Protein AF-A0A448XH98-F1 (afdb_monomer)

Foldseek 3Di:
DDDDDDDDDPPDDDDDDDDDDDDDDDDDDPDDDPPDDPPDPDPPDDPDDPPDDDDCPDPVNVVCVVVVDDQQFADDDVSPHDNDDDDDD

Solvent-accessible surface area (backbone atoms only — not comparable to full-atom values): 6708 Å² total; per-residue (Å²): 135,83,84,87,76,84,79,78,85,78,78,74,79,88,87,80,81,85,86,81,80,87,87,83,81,95,75,85,69,92,76,69,64,95,81,76,75,80,82,69,78,77,73,77,77,77,77,84,66,91,84,59,84,81,59,78,85,37,68,67,53,50,51,41,43,75,73,70,48,56,93,89,53,21,49,69,97,83,39,75,37,81,61,67,86,82,84,85,130

Sequence (89 aa):
MVYLLTHV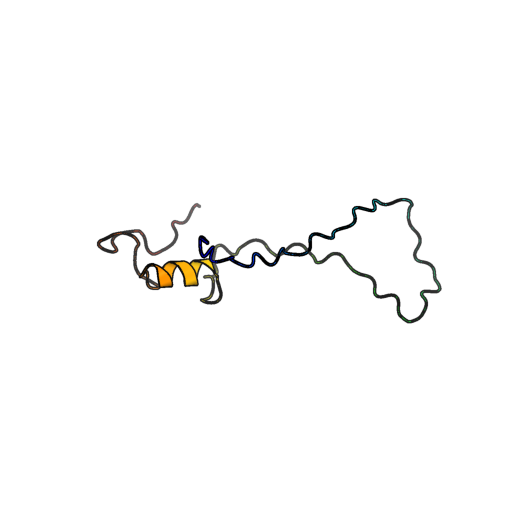NLRSADDNVDDGFNDTGLGLPRDLPPGIHLVLPKPPPPPASLTTPLGEENKGAQLLAKMGWRAGEGLGKDKSGIAEPVSVF

Secondary structure (DSSP, 8-state):
-----------------------------S---TT----PPPPPPPPPPSSSPPPTTSHHHHHHHHTT--TTPPSSTTS-S--SPPP--

Radius of gyration: 25.38 Å; Cα contacts (8 Å, |Δi|>4): 22; chains: 1; bounding box: 54×72×35 Å

Structure (mmCIF, N/CA/C/O backbone):
data_AF-A0A448XH98-F1
#
_entry.id   AF-A0A448XH98-F1
#
loop_
_atom_site.group_PDB
_atom_site.id
_atom_site.type_symbol
_atom_site.label_atom_id
_atom_site.label_alt_id
_atom_site.label_comp_id
_atom_site.label_asym_id
_atom_site.label_entity_id
_atom_site.label_seq_id
_atom_site.pdbx_PDB_ins_code
_atom_site.Cartn_x
_atom_site.Cartn_y
_atom_site.Cartn_z
_atom_site.occupancy
_atom_site.B_iso_or_equiv
_atom_site.auth_seq_id
_atom_site.auth_comp_id
_atom_site.auth_asym_id
_atom_site.auth_atom_id
_atom_site.pdbx_PDB_model_num
ATOM 1 N N . MET A 1 1 ? 28.841 -45.429 -4.481 1.00 40.88 1 MET A N 1
ATOM 2 C CA . MET A 1 1 ? 29.104 -44.729 -5.753 1.00 40.88 1 MET A CA 1
ATOM 3 C C . MET A 1 1 ? 28.091 -43.593 -5.887 1.00 40.88 1 MET A C 1
ATOM 5 O O . MET A 1 1 ? 26.911 -43.876 -5.982 1.00 40.88 1 MET A O 1
ATOM 9 N N . VAL A 1 2 ? 28.599 -42.357 -5.826 1.00 51.28 2 VAL A N 1
ATOM 10 C CA . VAL A 1 2 ? 28.084 -41.073 -6.355 1.00 51.28 2 VAL A CA 1
ATOM 11 C C . VAL A 1 2 ? 26.677 -40.581 -5.949 1.00 51.28 2 VAL A C 1
ATOM 13 O O . VAL A 1 2 ? 25.663 -41.006 -6.487 1.00 51.28 2 VAL A O 1
ATOM 16 N N . TYR A 1 3 ? 26.648 -39.587 -5.052 1.00 47.28 3 TYR A N 1
ATOM 17 C CA . TYR A 1 3 ? 25.520 -38.676 -4.824 1.00 47.28 3 TYR A CA 1
ATOM 18 C C . TYR A 1 3 ? 25.381 -37.725 -6.027 1.00 47.28 3 TYR A C 1
ATOM 20 O O . TYR A 1 3 ? 26.353 -37.056 -6.380 1.00 47.28 3 TYR A O 1
ATOM 28 N N . LEU A 1 4 ? 24.198 -37.625 -6.646 1.00 56.25 4 LEU A N 1
ATOM 29 C CA . LEU A 1 4 ? 23.927 -36.593 -7.655 1.00 56.25 4 LEU A CA 1
ATOM 30 C C . LEU A 1 4 ? 23.472 -35.305 -6.949 1.00 56.25 4 LEU A C 1
ATOM 32 O O . LEU A 1 4 ? 22.309 -35.145 -6.591 1.00 56.25 4 LEU A O 1
ATOM 36 N N . LEU A 1 5 ? 24.427 -34.406 -6.715 1.00 51.44 5 LEU A N 1
ATOM 37 C CA . LEU A 1 5 ? 24.209 -33.067 -6.176 1.00 51.44 5 LEU A CA 1
ATOM 38 C C . LEU A 1 5 ? 23.736 -32.141 -7.312 1.00 51.44 5 LEU A C 1
ATOM 40 O O . LEU A 1 5 ? 24.517 -31.794 -8.202 1.00 51.44 5 LEU A O 1
ATOM 44 N N . THR A 1 6 ? 22.467 -31.728 -7.299 1.00 58.47 6 THR A N 1
ATOM 45 C CA . THR A 1 6 ? 21.979 -30.633 -8.151 1.00 58.47 6 THR A CA 1
ATOM 46 C C . THR A 1 6 ? 22.642 -29.335 -7.699 1.00 58.47 6 THR A C 1
ATOM 48 O O . THR A 1 6 ? 22.293 -28.787 -6.654 1.00 58.47 6 THR A O 1
ATOM 51 N N . HIS A 1 7 ? 23.621 -28.850 -8.459 1.00 59.72 7 HIS A N 1
ATOM 52 C CA . HIS A 1 7 ? 24.247 -27.560 -8.195 1.00 59.72 7 HIS A CA 1
ATOM 53 C C . HIS A 1 7 ? 23.313 -26.444 -8.674 1.00 59.72 7 HIS A C 1
ATOM 55 O O . HIS A 1 7 ? 23.068 -26.294 -9.871 1.00 59.72 7 HIS A O 1
ATOM 61 N N . VAL A 1 8 ? 22.789 -25.661 -7.732 1.00 58.38 8 VAL A N 1
ATOM 62 C CA . VAL A 1 8 ? 22.169 -24.363 -8.014 1.00 58.38 8 VAL A CA 1
ATOM 63 C C . VAL A 1 8 ? 23.301 -23.379 -8.301 1.00 58.38 8 VAL A C 1
ATOM 65 O O . VAL A 1 8 ? 24.147 -23.129 -7.446 1.00 58.38 8 VAL A O 1
ATOM 68 N N . ASN A 1 9 ? 23.338 -22.846 -9.519 1.00 52.62 9 ASN A N 1
ATOM 69 C CA . ASN A 1 9 ? 24.292 -21.821 -9.928 1.00 52.62 9 ASN A CA 1
ATOM 70 C C . ASN A 1 9 ? 23.847 -20.462 -9.357 1.00 52.62 9 ASN A C 1
ATOM 72 O O . ASN A 1 9 ? 23.013 -19.774 -9.947 1.00 52.62 9 ASN A O 1
ATOM 76 N N . LEU A 1 10 ? 24.361 -20.101 -8.178 1.00 48.69 10 LEU A N 1
ATOM 77 C CA . LEU A 1 10 ? 24.277 -18.745 -7.636 1.00 48.69 10 LEU A CA 1
ATOM 78 C C . LEU A 1 10 ? 25.255 -17.861 -8.413 1.00 48.69 10 LEU A C 1
ATOM 80 O O . LEU A 1 10 ? 26.445 -17.801 -8.115 1.00 48.69 10 LEU A O 1
ATOM 84 N N . ARG A 1 11 ? 24.745 -17.188 -9.443 1.00 47.31 11 ARG A N 1
ATOM 85 C CA . ARG A 1 11 ? 25.476 -16.136 -10.146 1.00 47.31 11 ARG A CA 1
ATOM 86 C C . ARG A 1 11 ? 25.533 -14.926 -9.207 1.00 47.31 11 ARG 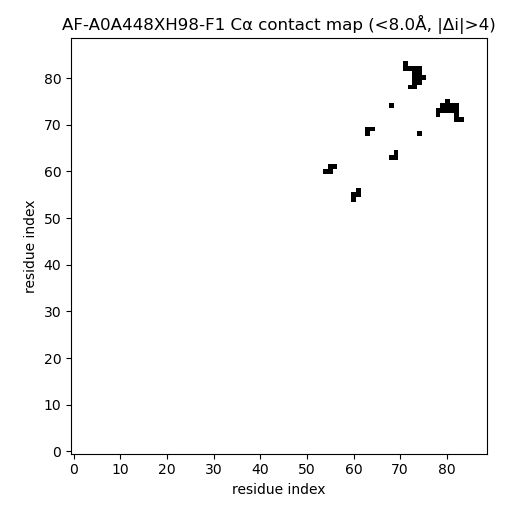A C 1
ATOM 88 O O . ARG A 1 11 ? 24.525 -14.248 -9.023 1.00 47.31 11 ARG A O 1
ATOM 95 N N . SER A 1 12 ? 26.680 -14.752 -8.549 1.00 47.78 12 SER A N 1
ATOM 96 C CA . SER A 1 12 ? 26.970 -13.627 -7.657 1.00 47.78 12 SER A CA 1
ATOM 97 C C . SER A 1 12 ? 26.761 -12.320 -8.415 1.00 47.78 12 SER A C 1
ATOM 99 O O . SER A 1 12 ? 27.242 -12.175 -9.537 1.00 47.78 12 SER A O 1
ATOM 101 N N . ALA A 1 13 ? 26.002 -11.400 -7.824 1.00 53.72 13 ALA A N 1
ATOM 102 C CA . ALA A 1 13 ? 26.014 -10.012 -8.247 1.00 53.72 13 ALA A CA 1
ATOM 103 C C . ALA A 1 13 ? 27.422 -9.468 -7.976 1.00 53.72 13 ALA A C 1
ATOM 105 O O . ALA A 1 13 ? 27.971 -9.700 -6.900 1.00 53.72 13 ALA A O 1
ATOM 106 N N . ASP A 1 14 ? 28.023 -8.835 -8.977 1.00 52.12 14 ASP A N 1
ATOM 107 C CA . ASP A 1 14 ? 29.325 -8.195 -8.852 1.00 52.12 14 ASP A CA 1
ATOM 108 C C . ASP A 1 14 ? 29.211 -6.998 -7.895 1.00 52.12 14 ASP A C 1
ATOM 110 O O . ASP A 1 14 ? 28.647 -5.959 -8.242 1.00 52.12 14 ASP A O 1
ATOM 114 N N . ASP A 1 15 ? 29.750 -7.155 -6.687 1.00 55.38 15 ASP A N 1
ATOM 115 C CA . ASP A 1 15 ? 30.049 -6.064 -5.764 1.00 55.38 15 ASP A CA 1
ATOM 116 C C . ASP A 1 15 ? 31.323 -5.362 -6.252 1.00 55.38 15 ASP A C 1
ATOM 118 O O . ASP A 1 15 ? 32.428 -5.875 -6.093 1.00 55.38 15 ASP A O 1
ATOM 122 N N . ASN A 1 16 ? 31.187 -4.190 -6.869 1.00 54.34 16 ASN A N 1
ATOM 123 C CA . ASN A 1 16 ? 32.305 -3.266 -7.063 1.00 54.34 16 ASN A CA 1
ATOM 124 C C . ASN A 1 16 ? 31.803 -1.827 -6.925 1.00 54.34 16 ASN A C 1
ATOM 126 O O . ASN A 1 16 ? 31.314 -1.234 -7.887 1.00 54.34 16 ASN A O 1
ATOM 130 N N . VAL A 1 17 ? 31.937 -1.261 -5.727 1.00 55.03 17 VAL A N 1
ATOM 131 C CA . VAL A 1 17 ? 31.908 0.192 -5.527 1.00 55.03 17 VAL A CA 1
ATOM 132 C C . VAL A 1 17 ? 33.147 0.552 -4.718 1.00 55.03 17 VAL A C 1
ATOM 134 O O . VAL A 1 17 ? 33.179 0.359 -3.510 1.00 55.03 17 VAL A O 1
ATOM 137 N N . ASP A 1 18 ? 34.163 1.009 -5.446 1.00 57.28 18 ASP A N 1
ATOM 138 C CA . ASP A 1 18 ? 35.407 1.593 -4.946 1.00 57.28 18 ASP A CA 1
ATOM 139 C C . ASP A 1 18 ? 35.114 2.911 -4.206 1.00 57.28 18 ASP A C 1
ATOM 141 O O . ASP A 1 18 ? 34.483 3.832 -4.736 1.00 57.28 18 ASP A O 1
ATOM 145 N N . ASP A 1 19 ? 35.540 2.965 -2.952 1.00 58.81 19 ASP A N 1
ATOM 146 C CA . ASP A 1 19 ? 35.343 4.015 -1.962 1.00 58.81 19 ASP A CA 1
ATOM 147 C C . ASP A 1 19 ? 36.537 4.989 -1.929 1.00 58.81 19 ASP A C 1
ATOM 149 O O . ASP A 1 19 ? 37.295 5.074 -0.967 1.00 58.81 19 ASP A O 1
ATOM 153 N N . GLY A 1 20 ? 36.694 5.778 -2.995 1.00 43.75 20 GLY A N 1
ATOM 154 C CA . GLY A 1 20 ? 37.694 6.851 -3.088 1.00 43.75 20 GLY A CA 1
ATOM 155 C C . GLY A 1 20 ? 37.152 8.228 -2.681 1.00 43.75 20 GLY A C 1
ATOM 156 O O . GLY A 1 20 ? 36.572 8.942 -3.497 1.00 43.75 20 GLY A O 1
ATOM 157 N N . PHE A 1 21 ? 37.345 8.612 -1.417 1.00 47.56 21 PHE A N 1
ATOM 158 C CA . PHE A 1 21 ? 36.961 9.905 -0.825 1.00 47.56 21 PHE A CA 1
ATOM 159 C C . PHE A 1 21 ? 37.825 11.103 -1.321 1.00 47.56 21 PHE A C 1
ATOM 161 O O . PHE A 1 21 ? 38.970 10.948 -1.727 1.00 47.56 21 PHE A O 1
ATOM 168 N N . ASN A 1 22 ? 37.217 12.295 -1.281 1.00 58.62 22 ASN A N 1
ATOM 169 C CA . ASN A 1 22 ? 37.579 13.628 -1.808 1.00 58.62 22 ASN A CA 1
ATOM 170 C C . ASN A 1 22 ? 38.888 14.296 -1.305 1.00 58.62 22 ASN A C 1
ATOM 172 O O . ASN A 1 22 ? 39.334 14.004 -0.204 1.00 58.62 22 ASN A O 1
ATOM 176 N N . ASP A 1 23 ? 39.406 15.298 -2.049 1.00 40.16 23 ASP A N 1
ATOM 177 C CA . ASP A 1 23 ? 40.064 16.483 -1.453 1.00 40.16 23 ASP A CA 1
ATO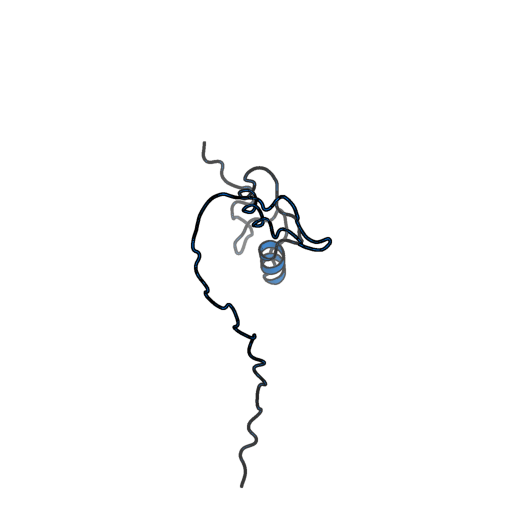M 178 C C . ASP A 1 23 ? 40.105 17.723 -2.399 1.00 40.16 23 ASP A C 1
ATOM 180 O O . ASP A 1 23 ? 40.357 17.616 -3.599 1.00 40.16 23 ASP A O 1
ATOM 184 N N . THR A 1 24 ? 39.913 18.914 -1.818 1.00 40.75 24 THR A N 1
ATOM 185 C CA . THR A 1 24 ? 40.196 20.292 -2.312 1.00 40.75 24 THR A CA 1
ATOM 186 C C . THR A 1 24 ? 39.283 21.026 -3.338 1.00 40.75 24 THR A C 1
ATOM 188 O O . THR A 1 24 ? 39.507 21.058 -4.540 1.00 40.75 24 THR A O 1
ATOM 191 N N . GLY A 1 25 ? 38.289 21.759 -2.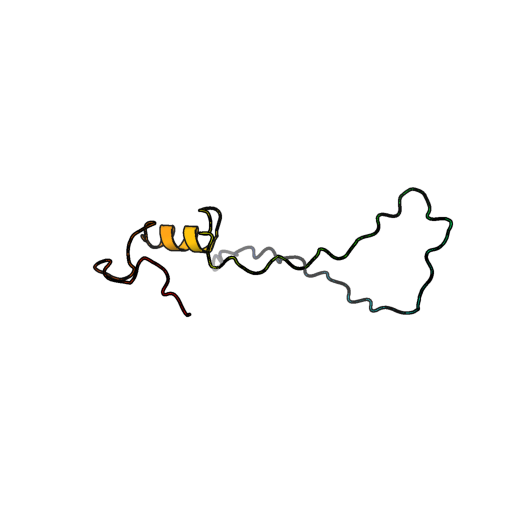810 1.00 46.66 25 GLY A N 1
ATOM 192 C CA . GLY A 1 25 ? 38.117 23.223 -2.978 1.00 46.66 25 GLY A CA 1
ATOM 193 C C . GLY A 1 25 ? 38.039 23.901 -4.367 1.00 46.66 25 GLY A C 1
ATOM 194 O O . GLY A 1 25 ? 39.051 24.170 -4.994 1.00 46.66 25 GLY A O 1
ATOM 195 N N . LEU A 1 26 ? 36.832 24.365 -4.730 1.00 58.19 26 LEU A N 1
ATOM 196 C CA . LEU A 1 26 ? 36.517 25.599 -5.487 1.00 58.19 26 LEU A CA 1
ATOM 197 C C . LEU A 1 26 ? 37.455 26.018 -6.648 1.00 58.19 26 LEU A C 1
ATOM 199 O O . LEU A 1 26 ? 38.256 26.942 -6.522 1.00 58.19 26 LEU A O 1
ATOM 203 N N . GLY A 1 27 ? 37.212 25.474 -7.842 1.00 44.72 27 GLY A N 1
ATOM 204 C CA . GLY A 1 27 ? 37.657 26.079 -9.098 1.00 44.72 27 GLY A CA 1
ATOM 205 C C . GLY A 1 27 ? 37.186 25.279 -10.307 1.00 44.72 27 GLY A C 1
ATOM 206 O O . GLY A 1 27 ? 37.673 24.181 -10.536 1.00 44.72 27 GLY A O 1
ATOM 207 N N . LEU A 1 28 ? 36.246 25.814 -11.094 1.00 58.16 28 LEU A N 1
ATOM 208 C CA . LEU A 1 28 ? 35.985 25.273 -12.432 1.00 58.16 28 LEU A CA 1
ATOM 209 C C . LEU A 1 28 ? 37.179 25.656 -13.333 1.00 58.16 28 LEU A C 1
ATOM 211 O O . LEU A 1 28 ? 37.404 26.857 -13.525 1.00 58.16 28 LEU A O 1
ATOM 215 N N . PRO A 1 29 ? 37.960 24.706 -13.881 1.00 56.47 29 PRO A N 1
ATOM 216 C CA . PRO A 1 29 ? 38.973 25.027 -14.880 1.00 56.47 29 PRO A CA 1
ATOM 217 C C . PRO A 1 29 ? 38.282 25.571 -16.137 1.00 56.47 29 PRO A C 1
ATOM 219 O O . PRO A 1 29 ? 37.322 24.987 -16.635 1.00 56.47 29 PRO A O 1
ATOM 222 N N . ARG A 1 30 ? 38.748 26.729 -16.624 1.00 59.16 30 ARG A N 1
ATOM 223 C CA . ARG A 1 30 ? 38.148 27.459 -17.759 1.00 59.16 30 ARG A CA 1
ATOM 224 C C . ARG A 1 30 ? 38.272 26.721 -19.095 1.00 59.16 30 ARG A C 1
ATOM 226 O O . ARG A 1 30 ? 37.529 27.041 -20.012 1.00 59.16 30 ARG A O 1
ATOM 233 N N . ASP A 1 31 ? 39.136 25.713 -19.155 1.00 61.03 31 ASP A N 1
ATOM 234 C CA . ASP A 1 31 ? 39.294 24.823 -20.297 1.00 61.03 31 ASP A CA 1
ATOM 235 C C . ASP A 1 31 ? 38.854 23.413 -19.905 1.00 61.03 31 ASP A C 1
ATOM 237 O O . ASP A 1 31 ? 39.655 22.566 -19.505 1.00 61.03 31 ASP A O 1
ATOM 241 N N . LEU A 1 32 ? 37.545 23.170 -19.994 1.00 57.53 32 LEU A N 1
ATOM 242 C CA . LEU A 1 32 ? 37.013 21.817 -19.945 1.00 57.53 32 LEU A CA 1
ATOM 243 C C . LEU A 1 32 ? 37.264 21.173 -21.316 1.00 57.53 32 LEU A C 1
ATOM 245 O O . LEU A 1 32 ? 36.743 21.684 -22.313 1.00 57.53 32 LEU A O 1
ATOM 249 N N . PRO A 1 33 ? 38.043 20.082 -21.415 1.00 64.12 33 PRO A N 1
ATOM 250 C CA . PRO A 1 33 ? 38.228 19.420 -22.694 1.00 64.12 33 PRO A CA 1
ATOM 251 C C . PRO A 1 33 ? 36.864 18.945 -23.220 1.00 64.12 33 PRO A C 1
ATOM 253 O O . PRO A 1 33 ? 36.012 18.520 -22.426 1.00 64.12 33 PRO A O 1
ATOM 256 N N . PRO A 1 34 ? 36.623 19.021 -24.542 1.00 64.50 34 PRO A N 1
ATOM 257 C CA . PRO A 1 34 ? 35.372 18.555 -25.121 1.00 64.50 34 PRO A CA 1
ATOM 258 C C . PRO A 1 34 ? 35.194 17.071 -24.782 1.00 64.50 34 PRO A C 1
ATOM 260 O O . PRO A 1 34 ? 35.972 16.232 -25.228 1.00 64.50 34 PRO A O 1
ATOM 263 N N . GLY A 1 35 ? 34.193 16.759 -23.954 1.00 64.00 35 GLY A N 1
ATOM 264 C CA . GLY A 1 35 ? 33.886 15.388 -23.537 1.00 64.00 35 GLY A CA 1
ATOM 265 C C . GLY A 1 35 ? 33.844 15.117 -22.030 1.00 64.00 35 GLY A C 1
ATOM 266 O O . GLY A 1 35 ? 33.524 13.990 -21.660 1.00 64.00 35 GLY A O 1
ATOM 267 N N . ILE A 1 36 ? 34.101 16.090 -21.142 1.00 58.78 36 ILE A N 1
ATOM 268 C CA . ILE A 1 36 ? 33.843 15.868 -19.706 1.00 58.78 36 ILE A CA 1
ATOM 269 C C . ILE A 1 36 ? 32.342 15.950 -19.425 1.00 58.78 36 ILE A C 1
ATOM 271 O O . ILE A 1 36 ? 31.733 17.019 -19.418 1.00 58.78 36 ILE A O 1
ATOM 275 N N . HIS A 1 37 ? 31.754 14.789 -19.162 1.00 62.19 37 HIS A N 1
ATOM 276 C CA . HIS A 1 37 ? 30.391 14.657 -18.680 1.00 62.19 37 HIS A CA 1
ATOM 277 C C . HIS A 1 37 ? 30.376 14.928 -17.168 1.00 62.19 37 HIS A C 1
ATOM 279 O O . HIS A 1 37 ? 30.772 14.066 -16.384 1.00 62.19 37 HIS A O 1
ATOM 285 N N . LEU A 1 38 ? 29.947 16.124 -16.739 1.00 67.88 38 LEU A N 1
ATOM 286 C CA . LEU A 1 38 ? 29.684 16.385 -15.319 1.00 67.88 38 LEU A CA 1
ATOM 287 C C . LEU A 1 38 ? 28.618 15.392 -14.837 1.00 67.88 38 LEU A C 1
ATOM 289 O O . LEU A 1 38 ? 27.443 15.514 -15.183 1.00 67.88 38 LEU A O 1
ATOM 293 N N . VAL A 1 39 ? 29.015 14.408 -14.031 1.00 69.44 39 VAL A N 1
ATOM 294 C CA . VAL A 1 39 ? 28.062 13.554 -13.319 1.00 69.44 39 VAL A CA 1
ATOM 295 C C . VAL A 1 39 ? 27.499 14.385 -12.172 1.00 69.44 39 VAL A C 1
ATOM 297 O O . VAL A 1 39 ? 28.040 14.409 -11.070 1.00 69.44 39 VAL A O 1
ATOM 300 N N . LEU A 1 40 ? 26.428 15.129 -12.449 1.00 78.31 40 LEU A N 1
ATOM 301 C CA . LEU A 1 40 ? 25.635 15.740 -11.391 1.00 78.31 40 LEU A CA 1
ATOM 302 C C . LEU A 1 40 ? 25.063 14.611 -10.519 1.00 78.31 40 LEU A C 1
ATOM 304 O O . LEU A 1 40 ? 24.528 13.644 -11.074 1.00 78.31 40 LEU A O 1
ATOM 308 N N . PRO A 1 41 ? 25.147 14.701 -9.179 1.00 81.44 41 PRO A N 1
ATOM 309 C CA . PRO A 1 41 ? 24.480 13.735 -8.322 1.00 81.44 41 PRO A CA 1
ATOM 310 C C . PRO A 1 41 ? 22.991 13.739 -8.671 1.00 81.44 41 PRO A C 1
ATOM 312 O O . PRO A 1 41 ? 22.359 14.799 -8.718 1.00 81.44 41 PRO A O 1
ATOM 315 N N . LYS A 1 42 ? 22.434 12.556 -8.961 1.00 78.69 42 LYS A N 1
ATOM 316 C CA . LYS A 1 42 ? 20.999 12.413 -9.217 1.00 78.69 42 LYS A CA 1
ATOM 317 C C . LYS A 1 42 ? 20.265 13.030 -8.019 1.00 78.69 42 LYS A C 1
ATOM 319 O O . LYS A 1 42 ? 20.535 12.611 -6.892 1.00 78.69 42 LYS A O 1
ATOM 324 N N . PRO A 1 43 ? 19.356 13.999 -8.232 1.00 83.69 43 PRO A N 1
ATOM 325 C CA . PRO A 1 43 ? 18.600 14.567 -7.130 1.00 83.69 43 PRO A CA 1
ATOM 326 C C . PRO A 1 43 ? 17.856 13.443 -6.399 1.00 83.69 43 PRO A C 1
ATOM 328 O O . PRO A 1 43 ? 17.427 12.476 -7.049 1.00 83.69 43 PRO A O 1
ATOM 331 N N . PRO A 1 44 ? 17.720 13.535 -5.064 1.00 82.69 44 PRO A N 1
ATOM 332 C CA . PRO A 1 44 ? 16.984 12.538 -4.306 1.00 82.69 44 PRO A CA 1
ATOM 333 C C . PRO A 1 44 ? 15.584 12.377 -4.913 1.00 82.69 44 PRO A C 1
ATOM 335 O O . PRO A 1 44 ? 15.006 13.357 -5.400 1.00 82.69 44 PRO A O 1
ATOM 338 N N . PRO A 1 45 ? 15.046 11.147 -4.949 1.00 79.31 45 PRO A N 1
ATOM 339 C CA . PRO A 1 45 ? 13.699 10.942 -5.444 1.00 79.31 45 PRO A CA 1
ATOM 340 C C . PRO A 1 45 ? 12.724 11.801 -4.626 1.00 79.31 45 PRO A C 1
ATOM 342 O O . PRO A 1 45 ? 12.924 11.972 -3.419 1.00 79.31 45 PRO A O 1
ATOM 345 N N . PRO A 1 46 ? 11.682 12.355 -5.265 1.00 78.19 46 PRO A N 1
ATOM 346 C CA . PRO A 1 46 ? 10.652 13.082 -4.544 1.00 78.19 46 PRO A CA 1
ATOM 347 C C . PRO A 1 46 ? 10.026 12.178 -3.470 1.00 78.19 46 PRO A C 1
ATOM 349 O O . PRO A 1 46 ? 9.974 10.955 -3.650 1.00 78.19 46 PRO A O 1
ATOM 352 N N . PRO A 1 47 ? 9.555 12.757 -2.352 1.00 77.94 47 PRO A N 1
ATOM 353 C CA . PRO A 1 47 ? 8.858 11.994 -1.328 1.00 77.94 47 PRO A CA 1
ATOM 354 C C . PRO A 1 47 ? 7.653 11.267 -1.936 1.00 77.94 47 PRO A C 1
ATOM 356 O O . PRO A 1 47 ? 7.037 11.744 -2.893 1.00 77.94 47 PRO A O 1
ATOM 359 N N . ALA A 1 48 ? 7.317 10.103 -1.375 1.00 74.88 48 ALA A N 1
ATOM 360 C CA . ALA A 1 48 ? 6.134 9.361 -1.790 1.00 74.88 48 ALA A CA 1
ATOM 361 C C . ALA A 1 48 ? 4.883 10.249 -1.670 1.00 74.88 48 ALA A C 1
ATOM 363 O O . ALA A 1 48 ? 4.712 10.975 -0.689 1.00 74.88 48 ALA A O 1
ATOM 364 N N . SER A 1 49 ? 4.020 10.213 -2.684 1.00 72.44 49 SER A N 1
ATOM 365 C CA . SER A 1 49 ? 2.776 10.981 -2.684 1.00 72.44 49 SER A CA 1
ATOM 366 C C . SER A 1 49 ? 1.759 10.349 -1.731 1.00 72.44 49 SER A C 1
ATOM 368 O O . SER A 1 49 ? 1.535 9.145 -1.785 1.00 72.44 49 SER A O 1
ATOM 370 N N . LEU A 1 50 ? 1.134 11.163 -0.875 1.00 73.56 50 LEU A N 1
ATOM 371 C CA . LEU A 1 50 ? 0.070 10.717 0.039 1.00 73.56 50 LEU A CA 1
ATOM 372 C C . LEU A 1 50 ? -1.325 10.762 -0.603 1.00 73.56 50 LEU A C 1
ATOM 374 O O . LEU A 1 50 ? -2.233 10.072 -0.160 1.00 73.56 50 LEU A O 1
ATOM 378 N N . THR A 1 51 ? -1.498 11.594 -1.628 1.00 76.44 51 THR A N 1
ATOM 379 C CA . THR A 1 51 ? -2.794 11.902 -2.253 1.00 76.44 51 THR A CA 1
ATOM 380 C C . THR A 1 51 ? -2.969 11.276 -3.631 1.00 76.44 51 THR A C 1
ATOM 382 O O . THR A 1 51 ? -4.094 11.145 -4.105 1.00 76.44 51 THR A O 1
ATOM 385 N N . THR A 1 52 ? -1.871 10.890 -4.279 1.00 81.06 52 THR A N 1
ATOM 386 C CA . THR A 1 52 ? -1.899 10.273 -5.604 1.00 81.06 52 THR A CA 1
ATOM 387 C C . THR A 1 52 ? -1.744 8.764 -5.450 1.00 81.06 52 THR A C 1
ATOM 389 O O . THR A 1 52 ? -0.731 8.329 -4.894 1.00 81.06 52 THR A O 1
ATOM 392 N N . PRO A 1 53 ? -2.701 7.956 -5.936 1.00 78.38 53 PRO A N 1
ATOM 393 C CA . PRO A 1 53 ? -2.568 6.509 -5.902 1.00 78.38 53 PRO A CA 1
ATOM 394 C C . PRO A 1 53 ? -1.380 6.052 -6.756 1.00 78.38 53 PRO A C 1
ATOM 396 O O . PRO A 1 53 ? -1.083 6.620 -7.808 1.00 78.38 53 PRO A O 1
ATOM 399 N N . LEU A 1 54 ? -0.695 5.012 -6.284 1.00 83.62 54 LEU A N 1
ATOM 400 C CA . LEU A 1 54 ? 0.398 4.366 -7.007 1.00 83.62 54 LEU A CA 1
ATOM 401 C C . LEU A 1 54 ? -0.173 3.504 -8.142 1.00 83.62 54 LEU A C 1
ATOM 403 O O . LEU A 1 54 ? -1.182 2.827 -7.951 1.00 83.62 54 LEU A O 1
ATOM 407 N N . GLY A 1 55 ? 0.482 3.511 -9.303 1.00 84.12 55 GLY A N 1
ATOM 408 C CA . GLY A 1 55 ? 0.090 2.683 -10.443 1.00 84.12 55 GLY A CA 1
ATOM 409 C C . GLY A 1 55 ? 0.415 1.193 -10.266 1.00 84.12 55 GLY A C 1
ATOM 410 O O . GLY A 1 55 ? 1.094 0.776 -9.322 1.00 84.12 55 GLY A O 1
ATOM 411 N N . GLU A 1 56 ? -0.064 0.371 -11.201 1.00 85.19 56 GLU A N 1
ATOM 412 C CA . GLU A 1 56 ? 0.106 -1.094 -11.207 1.00 85.19 56 GLU A CA 1
ATOM 413 C C . GLU A 1 56 ? 1.562 -1.538 -11.447 1.00 85.19 56 GLU A C 1
ATOM 415 O O . GLU A 1 56 ? 1.954 -2.669 -11.138 1.00 85.19 56 GLU A O 1
ATOM 420 N N . GLU A 1 57 ? 2.410 -0.641 -11.947 1.00 89.25 57 GLU A N 1
ATOM 421 C CA . GLU A 1 57 ? 3.855 -0.836 -12.040 1.00 89.25 57 GLU A CA 1
ATOM 422 C C . GLU A 1 57 ? 4.526 -0.935 -10.661 1.00 89.25 57 GLU A C 1
ATOM 424 O O . GLU A 1 57 ? 5.665 -1.406 -10.549 1.00 89.25 57 GLU A O 1
ATOM 429 N N . ASN A 1 58 ? 3.832 -0.525 -9.594 1.00 90.38 58 ASN A N 1
ATOM 430 C CA . ASN A 1 58 ? 4.344 -0.641 -8.243 1.00 90.38 58 ASN A CA 1
ATOM 431 C C . ASN A 1 58 ? 4.521 -2.117 -7.851 1.00 90.38 58 ASN A C 1
ATOM 433 O O . ASN A 1 58 ? 3.584 -2.917 -7.854 1.00 90.38 58 ASN A O 1
ATOM 437 N N . LYS A 1 59 ? 5.740 -2.473 -7.433 1.00 93.31 59 LYS A N 1
ATOM 438 C CA . LYS A 1 59 ? 6.077 -3.843 -7.018 1.00 93.31 59 LYS A CA 1
ATOM 439 C C . LYS A 1 59 ? 5.176 -4.355 -5.888 1.00 93.31 59 LYS A C 1
ATOM 441 O O . LYS A 1 59 ? 4.823 -5.528 -5.892 1.00 93.31 59 LYS A O 1
ATOM 446 N N . GLY A 1 60 ? 4.779 -3.495 -4.948 1.00 92.25 60 GLY A N 1
ATOM 447 C CA . GLY A 1 60 ? 3.853 -3.844 -3.870 1.00 92.25 60 GLY A CA 1
ATOM 448 C C . GLY A 1 60 ? 2.466 -4.220 -4.393 1.00 92.25 60 GLY A C 1
ATOM 449 O O . GLY A 1 60 ? 1.935 -5.256 -4.000 1.00 92.25 60 GLY A O 1
ATOM 450 N N . ALA A 1 61 ? 1.927 -3.455 -5.346 1.00 91.62 61 ALA A N 1
ATOM 451 C CA . ALA A 1 61 ? 0.650 -3.764 -5.994 1.00 91.62 61 ALA A CA 1
ATOM 452 C C . ALA A 1 61 ? 0.693 -5.119 -6.726 1.00 91.62 61 ALA A C 1
ATOM 454 O O . ALA A 1 61 ? -0.206 -5.945 -6.564 1.00 91.62 61 ALA A O 1
ATOM 455 N N . GLN A 1 62 ? 1.779 -5.403 -7.453 1.00 94.94 62 GLN A N 1
ATOM 456 C CA . GLN A 1 62 ? 1.966 -6.692 -8.135 1.00 94.94 62 GLN A CA 1
ATOM 457 C C . GLN A 1 62 ? 2.071 -7.869 -7.160 1.00 94.94 62 GLN A C 1
ATOM 459 O O . GLN A 1 62 ? 1.572 -8.960 -7.441 1.00 94.94 62 GLN A O 1
ATOM 464 N N . LEU A 1 63 ? 2.728 -7.673 -6.015 1.00 96.00 63 LEU A N 1
ATOM 465 C CA . LEU A 1 63 ? 2.813 -8.692 -4.972 1.00 96.00 63 LEU A CA 1
ATOM 466 C C . LEU A 1 63 ? 1.444 -8.950 -4.335 1.00 96.00 63 LEU A C 1
ATOM 468 O O . LEU A 1 63 ? 1.063 -10.108 -4.197 1.00 96.00 63 LEU A O 1
ATOM 472 N N . LEU A 1 64 ? 0.678 -7.904 -4.017 1.00 94.50 64 LEU A N 1
ATOM 473 C CA . LEU A 1 64 ? -0.683 -8.041 -3.489 1.00 94.50 64 LEU A CA 1
ATOM 474 C C . LEU A 1 64 ? -1.588 -8.813 -4.458 1.00 94.50 64 LEU A C 1
ATOM 476 O O . LEU A 1 64 ? -2.264 -9.757 -4.044 1.00 94.50 64 LEU A O 1
ATOM 480 N N . ALA A 1 65 ? -1.528 -8.487 -5.750 1.00 93.69 65 ALA A N 1
ATOM 481 C CA . ALA A 1 65 ? -2.267 -9.205 -6.786 1.00 93.69 65 ALA A CA 1
ATOM 482 C C . ALA A 1 65 ? -1.908 -10.701 -6.834 1.00 93.69 65 ALA A C 1
ATOM 484 O O . ALA A 1 65 ? -2.794 -11.554 -6.909 1.00 93.69 65 ALA A O 1
ATOM 485 N N . LYS A 1 66 ? -0.617 -11.048 -6.713 1.00 96.25 66 LYS A N 1
ATOM 486 C CA . LYS A 1 66 ? -0.161 -12.451 -6.638 1.00 96.25 66 LYS A CA 1
ATOM 487 C C . LYS A 1 66 ? -0.673 -13.187 -5.400 1.00 96.25 66 LYS A C 1
ATOM 489 O O . LYS A 1 66 ? -0.839 -14.401 -5.452 1.00 96.25 66 LYS A O 1
ATOM 494 N N . MET A 1 67 ? -0.940 -12.465 -4.315 1.00 95.31 67 MET A N 1
ATOM 495 C CA . MET A 1 67 ? -1.533 -13.008 -3.090 1.00 95.31 67 MET A CA 1
ATOM 496 C C . MET A 1 67 ? -3.070 -13.065 -3.144 1.00 95.31 67 MET A C 1
ATOM 498 O O . MET A 1 67 ? -3.703 -13.416 -2.152 1.00 95.31 67 MET A O 1
ATOM 502 N N . GLY A 1 68 ? -3.680 -12.744 -4.292 1.00 93.25 68 GLY A N 1
ATOM 503 C CA . GLY A 1 68 ? -5.125 -12.825 -4.516 1.00 93.25 68 GLY A CA 1
ATOM 504 C C . GLY A 1 68 ? -5.907 -11.569 -4.133 1.00 93.25 68 GLY A C 1
ATOM 505 O O . GLY A 1 68 ? -7.135 -11.576 -4.218 1.00 93.25 68 GLY A O 1
ATOM 506 N N . TRP A 1 69 ? -5.229 -10.491 -3.732 1.00 94.06 69 TRP A N 1
ATOM 507 C CA . TRP A 1 69 ? -5.873 -9.201 -3.491 1.00 94.06 69 TRP A CA 1
ATOM 508 C C . TRP A 1 69 ? -6.208 -8.489 -4.812 1.00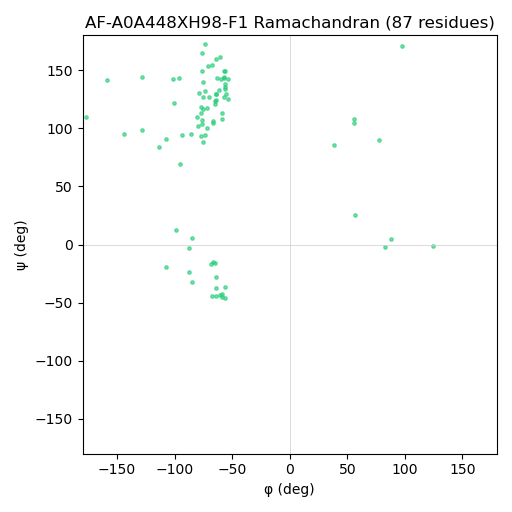 94.06 69 TRP A C 1
ATOM 510 O O . TRP A 1 69 ? -5.508 -8.655 -5.813 1.00 94.06 69 TRP A O 1
ATOM 520 N N . ARG A 1 70 ? -7.278 -7.685 -4.829 1.00 90.50 70 ARG A N 1
ATOM 521 C CA . ARG A 1 70 ? -7.738 -6.934 -6.009 1.00 90.50 70 ARG A CA 1
ATOM 522 C C . ARG A 1 70 ? -7.918 -5.462 -5.645 1.00 90.50 70 ARG A C 1
ATOM 524 O O . ARG A 1 70 ? -8.356 -5.151 -4.541 1.00 90.50 70 ARG A O 1
ATOM 531 N N . ALA A 1 71 ? -7.612 -4.569 -6.586 1.00 86.31 71 ALA A N 1
ATOM 532 C CA . ALA A 1 71 ? -7.772 -3.133 -6.384 1.00 86.31 71 ALA A CA 1
ATOM 533 C C . ALA A 1 71 ? -9.215 -2.781 -5.983 1.00 86.31 71 ALA A C 1
ATOM 535 O O . ALA A 1 71 ? -10.169 -3.275 -6.586 1.00 86.31 71 ALA A O 1
ATOM 536 N N . GLY A 1 72 ? -9.357 -1.938 -4.957 1.00 86.56 72 GLY A N 1
ATOM 537 C CA . GLY A 1 72 ? -10.649 -1.524 -4.402 1.00 86.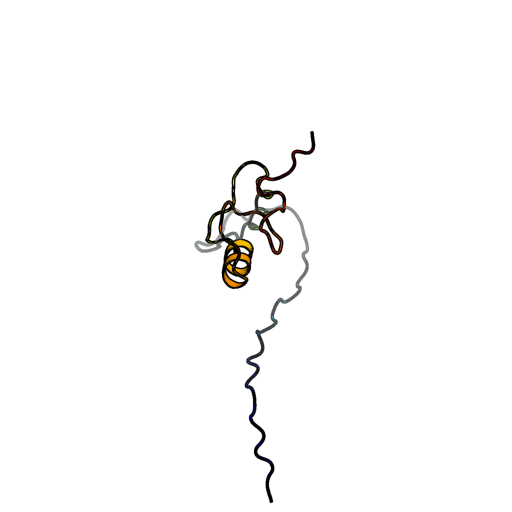56 72 GLY A CA 1
ATOM 538 C C . GLY A 1 72 ? -11.278 -2.504 -3.403 1.00 86.56 72 GLY A C 1
ATOM 539 O O . GLY A 1 72 ? -12.334 -2.199 -2.856 1.00 86.56 72 GLY A O 1
ATOM 540 N N . GLU A 1 73 ? -10.664 -3.661 -3.132 1.00 91.56 73 GLU A N 1
ATOM 541 C CA . GLU A 1 73 ? -11.143 -4.592 -2.104 1.00 91.56 73 GLU A CA 1
ATOM 542 C C . GLU A 1 73 ? -10.405 -4.401 -0.772 1.00 91.56 73 GLU A C 1
ATOM 544 O O . GLU A 1 73 ? -9.196 -4.159 -0.728 1.00 91.56 73 GLU A O 1
ATOM 549 N N . GLY A 1 74 ? -11.130 -4.561 0.335 1.00 92.75 74 GLY A N 1
ATOM 550 C CA . GLY A 1 74 ? -10.541 -4.593 1.668 1.00 92.75 74 GLY A CA 1
ATOM 551 C C . GLY A 1 74 ? -9.673 -5.834 1.889 1.00 92.75 74 GLY A C 1
ATOM 552 O O . GLY A 1 74 ? -9.876 -6.886 1.280 1.00 92.75 74 GLY A O 1
ATOM 553 N N . LEU A 1 75 ? -8.700 -5.731 2.793 1.00 93.56 75 LEU A N 1
ATOM 554 C CA . LEU A 1 75 ? -7.881 -6.873 3.213 1.00 93.56 75 LEU A CA 1
ATOM 555 C C . LEU A 1 75 ? -8.646 -7.807 4.170 1.00 93.56 75 LEU A C 1
ATOM 557 O O . LEU A 1 75 ? -9.655 -7.437 4.768 1.00 93.56 75 LEU A O 1
ATOM 561 N N . GLY A 1 76 ? -8.123 -9.021 4.357 1.00 91.94 76 GLY A N 1
ATOM 562 C CA . GLY A 1 76 ? -8.681 -10.031 5.262 1.00 91.94 76 GLY A CA 1
ATOM 563 C C . GLY A 1 76 ? -9.557 -11.070 4.559 1.00 91.94 76 GLY A 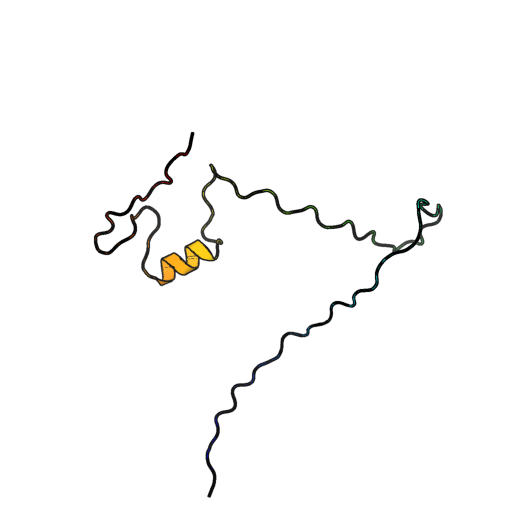C 1
ATOM 564 O O . GLY A 1 76 ? -9.870 -10.950 3.378 1.00 91.94 76 GLY A O 1
ATOM 565 N N . LYS A 1 77 ? -9.940 -12.117 5.299 1.00 92.31 77 LYS A N 1
ATOM 566 C CA . LYS A 1 77 ? -10.674 -13.280 4.768 1.00 92.31 77 LYS A CA 1
ATOM 567 C C . LYS A 1 77 ? -11.978 -12.888 4.067 1.00 92.31 77 LYS A C 1
ATOM 569 O O . LYS A 1 77 ? -12.249 -13.363 2.971 1.00 92.31 77 LYS A O 1
ATOM 574 N N . ASP A 1 78 ? -12.743 -12.008 4.706 1.00 94.00 78 ASP A N 1
ATOM 575 C CA . ASP A 1 78 ? -14.062 -11.576 4.238 1.00 94.00 78 ASP A CA 1
ATOM 576 C C . ASP A 1 78 ? -14.007 -10.223 3.507 1.00 94.00 78 ASP A C 1
ATOM 578 O O . ASP A 1 78 ? -15.040 -9.603 3.273 1.00 94.00 78 ASP A O 1
ATOM 582 N N . LYS A 1 79 ? -12.799 -9.746 3.158 1.00 91.38 79 LYS A N 1
ATOM 583 C CA . LYS A 1 79 ? -12.556 -8.445 2.503 1.00 91.38 79 LYS A CA 1
ATOM 584 C C . LYS A 1 79 ? -13.104 -7.237 3.279 1.00 91.38 79 LYS A C 1
ATOM 586 O O . LYS A 1 79 ? -13.396 -6.197 2.699 1.00 91.38 79 LYS A O 1
ATOM 591 N N . SER A 1 80 ? -13.247 -7.380 4.596 1.00 92.88 80 SER A N 1
ATOM 592 C CA . SER A 1 80 ? -13.836 -6.377 5.490 1.00 92.88 80 SER A CA 1
ATOM 593 C C . SER A 1 80 ? -12.830 -5.356 6.029 1.00 92.88 80 SER A C 1
ATOM 595 O O . SER A 1 80 ? -13.205 -4.478 6.803 1.00 92.88 80 SER A O 1
ATOM 597 N N . GLY A 1 81 ? -11.545 -5.496 5.695 1.00 93.31 81 GLY A N 1
ATOM 598 C CA . GLY A 1 81 ? -10.522 -4.513 6.034 1.00 93.31 81 GLY A CA 1
ATOM 599 C C . GLY A 1 81 ? -10.778 -3.169 5.353 1.00 93.31 81 GLY A C 1
ATOM 600 O O . GLY A 1 81 ? -11.481 -3.081 4.350 1.00 93.31 81 GLY A O 1
ATOM 601 N N . ILE A 1 82 ? -10.182 -2.110 5.895 1.00 93.12 82 ILE A N 1
ATOM 602 C CA . ILE A 1 82 ? -10.319 -0.759 5.348 1.00 93.12 82 ILE A CA 1
ATOM 603 C C . ILE A 1 82 ? -9.670 -0.719 3.951 1.00 93.12 82 ILE A C 1
ATOM 605 O O . ILE A 1 82 ? -8.488 -1.033 3.818 1.00 93.12 82 ILE A O 1
ATOM 609 N N . ALA A 1 83 ? -10.450 -0.368 2.924 1.00 90.81 83 ALA A N 1
ATOM 610 C CA . ALA A 1 83 ? -9.989 -0.296 1.533 1.00 90.81 83 ALA A CA 1
ATOM 611 C C . ALA A 1 83 ? -9.327 1.050 1.188 1.00 90.81 83 ALA A C 1
ATOM 613 O O . ALA A 1 83 ? -8.392 1.088 0.394 1.00 90.81 83 ALA A O 1
ATOM 614 N N . GLU A 1 84 ? -9.787 2.136 1.814 1.00 88.81 84 GLU A N 1
ATOM 615 C CA . GLU A 1 84 ? -9.274 3.491 1.594 1.00 88.81 84 GLU A CA 1
ATOM 616 C C . GLU A 1 84 ? -8.319 3.921 2.720 1.00 88.81 84 GLU A C 1
ATOM 618 O O . GLU A 1 84 ? -8.570 3.614 3.888 1.00 88.81 84 GLU A O 1
ATOM 623 N N . PRO A 1 85 ? -7.233 4.654 2.430 1.00 87.25 85 PRO A N 1
ATOM 624 C CA . PRO A 1 85 ? -6.316 5.125 3.463 1.00 87.25 85 PRO A CA 1
ATOM 625 C C . PRO A 1 85 ? -7.015 5.962 4.545 1.00 87.25 85 PRO A C 1
ATOM 627 O O . PRO A 1 85 ? -7.837 6.831 4.255 1.00 87.25 85 PRO A O 1
ATOM 630 N N . VAL A 1 86 ? -6.644 5.743 5.809 1.00 88.69 86 VAL A N 1
ATOM 631 C CA . VAL A 1 86 ? -7.112 6.5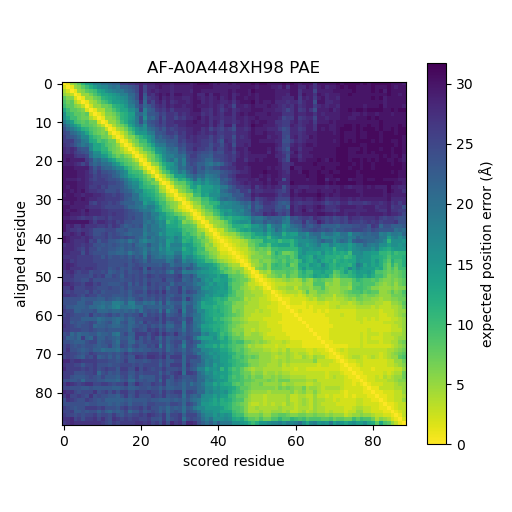83 6.920 1.00 88.69 86 VAL A CA 1
ATOM 632 C C . VAL A 1 86 ? -6.368 7.911 6.878 1.00 88.69 86 VAL A C 1
ATOM 634 O O . VAL A 1 86 ? -5.138 7.941 6.855 1.00 88.69 86 VAL A O 1
ATOM 637 N N . SER A 1 87 ? -7.112 9.013 6.887 1.00 86.12 87 SER A N 1
ATOM 638 C CA . SER A 1 87 ? -6.511 10.340 6.925 1.00 86.12 87 SER A CA 1
ATOM 639 C C . SER A 1 87 ? -6.060 10.698 8.342 1.00 86.12 87 SER A C 1
AT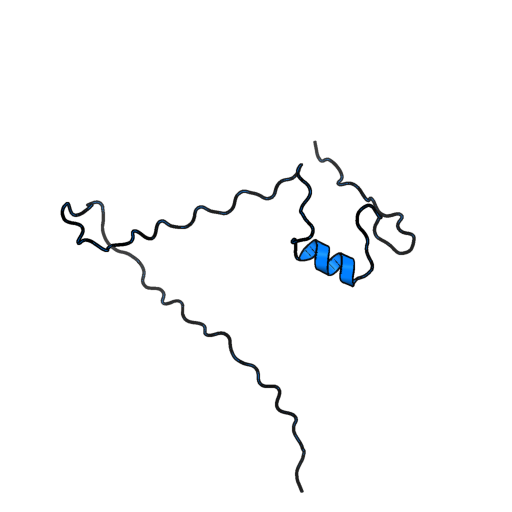OM 641 O O . SER A 1 87 ? -6.821 10.554 9.300 1.00 86.12 87 SER A O 1
ATOM 643 N N . VAL A 1 88 ? -4.814 11.154 8.461 1.00 80.81 88 VAL A N 1
ATOM 644 C CA . VAL A 1 88 ? -4.221 11.685 9.691 1.00 80.81 88 VAL A CA 1
ATOM 645 C C . VAL A 1 88 ? -4.105 13.197 9.522 1.00 80.81 88 VAL A C 1
ATOM 647 O O . VAL A 1 88 ? -3.153 13.692 8.927 1.00 80.81 88 VAL A O 1
ATOM 650 N N . PHE A 1 89 ? -5.142 13.920 9.931 1.00 65.19 89 PHE A N 1
ATOM 651 C CA . PHE A 1 89 ? -5.104 15.381 9.999 1.00 65.19 89 PHE A CA 1
ATOM 652 C C . PHE A 1 89 ? -4.452 15.823 11.308 1.00 65.19 89 PHE A C 1
ATOM 654 O O . PHE A 1 89 ? -4.747 15.179 12.343 1.00 65.19 89 PHE A O 1
#

Organism: NCBI:txid117903

Mean predicted aligned error: 17.92 Å

pLDDT: mean 72.73, std 17.58, range [40.16, 96.25]

InterPro domains:
  IPR000467 G-patch domain [PF01585] (57-88)
  IPR000467 G-patch domain [PS50174] (56-89)
  IPR000467 G-patch domain [SM00443] (54-89)
  IPR053027 Angiogenic factor with G patch and FHA domains 1 [PTHR23106] (47-88)